Protein AF-A0A328DP56-F1 (afdb_monomer)

Foldseek 3Di:
DDCQWDKDWDFPQPPPPPDDDDDDDDDPDPPPPPSVRPTDIDGDGGDDCPPDDPDFCLLVVLCCCLPVVVLPLVVLLVVCQVVLDPRDPPLVVLVVVDDDDPVSFSLSVSLVCLVVPPDVSVVSLCVSVVVCVPPPDSVVSSCVRPCVRTRPRDRPPDD

Organism: NCBI:txid267555

Sequence (159 aa):
MDDNIHMELSYLKTCLEKDNKQVDNDHVIDTSKNSDTKSSWRATHILDFSGLSIGDPLLDLIPIYLDVFRGDSSLMKHFLETYKLPLLLGQEKLNGLGDGSRYGRLSYHAMCYCILHDDNVLGAIFSIWKELRMAKSWEEVEDAVWADLLNTYTPAGSY

Structure (mmCIF, N/CA/C/O backbone):
data_AF-A0A328DP56-F1
#
_entry.id   AF-A0A328DP56-F1
#
loop_
_atom_site.group_PDB
_atom_site.id
_atom_site.type_symbol
_atom_site.label_atom_id
_atom_site.label_alt_id
_atom_site.label_comp_id
_atom_site.label_asym_id
_atom_site.label_entity_id
_atom_site.label_seq_id
_atom_site.pdbx_PDB_ins_code
_atom_site.Cartn_x
_atom_site.Cartn_y
_atom_site.Cartn_z
_atom_site.occupancy
_atom_site.B_iso_or_equiv
_atom_site.auth_seq_id
_atom_site.auth_comp_id
_atom_site.auth_asym_id
_atom_site.auth_atom_id
_atom_site.pdbx_PDB_model_num
ATOM 1 N N . MET A 1 1 ? 2.374 -16.321 -2.402 1.00 53.53 1 MET A N 1
ATOM 2 C CA . MET A 1 1 ? 2.277 -15.201 -3.347 1.00 53.53 1 MET A CA 1
ATOM 3 C C . MET A 1 1 ? 3.518 -15.286 -4.198 1.00 53.53 1 MET A C 1
ATOM 5 O O . MET A 1 1 ? 4.570 -15.589 -3.640 1.00 53.53 1 MET A O 1
ATOM 9 N N . ASP A 1 2 ? 3.339 -15.207 -5.509 1.00 52.78 2 ASP A N 1
ATOM 10 C CA . ASP A 1 2 ? 4.380 -15.483 -6.492 1.00 52.78 2 ASP A CA 1
ATOM 11 C C . ASP A 1 2 ? 5.409 -14.347 -6.528 1.00 52.78 2 ASP A C 1
ATOM 13 O O . ASP A 1 2 ? 5.071 -13.178 -6.335 1.00 52.78 2 ASP A O 1
ATOM 17 N N . ASP A 1 3 ? 6.679 -14.699 -6.735 1.00 65.75 3 ASP A N 1
ATOM 18 C CA . ASP A 1 3 ? 7.797 -13.758 -6.832 1.00 65.75 3 ASP A CA 1
ATOM 19 C C . ASP A 1 3 ? 7.707 -12.957 -8.150 1.00 65.75 3 ASP A C 1
ATOM 21 O O . ASP A 1 3 ? 8.469 -13.169 -9.093 1.00 65.75 3 ASP A O 1
ATOM 25 N N . ASN A 1 4 ? 6.756 -12.022 -8.230 1.00 79.12 4 ASN A N 1
ATOM 26 C CA . ASN A 1 4 ? 6.495 -11.218 -9.433 1.00 79.12 4 ASN A CA 1
ATOM 27 C C . ASN A 1 4 ? 7.562 -10.141 -9.684 1.00 79.12 4 ASN A C 1
ATOM 29 O O . ASN A 1 4 ? 7.578 -9.505 -10.739 1.00 79.12 4 ASN A O 1
ATOM 33 N N . ILE A 1 5 ? 8.482 -9.949 -8.734 1.00 81.88 5 ILE A N 1
ATOM 34 C CA . ILE A 1 5 ? 9.651 -9.084 -8.877 1.00 81.88 5 ILE A CA 1
ATOM 35 C C . ILE A 1 5 ? 10.900 -9.953 -8.808 1.00 81.88 5 ILE A C 1
ATOM 37 O O . ILE A 1 5 ? 11.313 -10.407 -7.741 1.00 81.88 5 ILE A O 1
ATOM 41 N N . HIS A 1 6 ? 11.543 -10.136 -9.955 1.00 85.69 6 HIS A N 1
ATOM 42 C CA . HIS A 1 6 ? 12.825 -10.814 -10.020 1.00 85.69 6 HIS A CA 1
ATOM 43 C C . HIS A 1 6 ? 13.946 -9.851 -9.621 1.00 85.69 6 HIS A C 1
ATOM 45 O O . HIS A 1 6 ? 14.095 -8.773 -10.208 1.00 85.69 6 HIS A O 1
ATOM 51 N N . MET A 1 7 ? 14.758 -10.249 -8.641 1.00 85.31 7 MET A N 1
ATOM 52 C CA . MET A 1 7 ? 15.918 -9.490 -8.179 1.00 85.31 7 MET A CA 1
ATOM 53 C C . MET A 1 7 ? 17.207 -10.274 -8.411 1.00 85.31 7 MET A C 1
ATOM 55 O O . MET A 1 7 ? 17.286 -11.463 -8.121 1.00 85.31 7 MET A O 1
ATOM 59 N N . GLU A 1 8 ? 18.245 -9.584 -8.870 1.00 85.94 8 GLU A N 1
ATOM 60 C CA . GLU A 1 8 ? 19.584 -10.148 -9.042 1.00 85.94 8 GLU A CA 1
ATOM 61 C C . GLU A 1 8 ? 20.592 -9.421 -8.159 1.00 85.94 8 GLU A C 1
ATOM 63 O O . GLU A 1 8 ? 20.475 -8.219 -7.893 1.00 85.94 8 GLU A O 1
ATOM 68 N N . LEU A 1 9 ? 21.615 -10.152 -7.714 1.00 83.62 9 LEU A N 1
ATOM 69 C CA . LEU A 1 9 ? 22.722 -9.559 -6.982 1.00 83.62 9 LEU A CA 1
ATOM 70 C C . LEU A 1 9 ? 23.581 -8.749 -7.960 1.00 83.62 9 LEU A C 1
ATOM 72 O O . LEU A 1 9 ? 24.271 -9.298 -8.818 1.00 83.62 9 LEU A O 1
ATOM 76 N N . SER A 1 10 ? 23.552 -7.429 -7.826 1.00 74.44 10 SER A N 1
ATOM 77 C CA . SER A 1 10 ? 24.451 -6.550 -8.564 1.00 74.44 10 SER A CA 1
ATOM 78 C C . SER A 1 10 ? 25.744 -6.357 -7.776 1.00 74.44 10 SER A C 1
ATOM 80 O O . SER A 1 10 ? 25.733 -6.010 -6.593 1.00 74.44 10 SER A O 1
ATOM 82 N N . TYR A 1 11 ? 26.875 -6.592 -8.438 1.00 71.94 11 TYR A N 1
ATOM 83 C CA . TYR A 1 11 ? 28.198 -6.327 -7.887 1.00 71.94 11 TYR A CA 1
ATOM 84 C C . TYR A 1 11 ? 28.677 -4.981 -8.421 1.00 71.94 11 TYR A C 1
ATOM 86 O O . TYR A 1 11 ? 29.158 -4.884 -9.552 1.00 71.94 11 TYR A O 1
ATOM 94 N N . LEU A 1 12 ? 28.547 -3.926 -7.615 1.00 57.47 12 LEU A N 1
ATOM 95 C CA . LEU A 1 12 ? 29.192 -2.659 -7.933 1.00 57.47 12 LEU A CA 1
ATOM 96 C C . LEU A 1 12 ? 30.689 -2.812 -7.681 1.00 57.47 12 LEU A C 1
ATOM 98 O O . LEU A 1 12 ? 31.163 -2.816 -6.544 1.00 57.47 12 LEU A O 1
ATOM 102 N N . LYS A 1 13 ? 31.449 -2.947 -8.768 1.00 51.88 13 LYS A N 1
ATOM 103 C CA . LYS A 1 13 ? 32.898 -2.804 -8.717 1.00 51.88 13 LYS A CA 1
ATOM 104 C C . LYS A 1 13 ? 33.170 -1.318 -8.504 1.00 51.88 13 LYS A C 1
ATOM 106 O O . LYS A 1 13 ? 33.000 -0.521 -9.422 1.00 51.88 13 LYS A O 1
ATOM 111 N N . THR A 1 14 ? 33.541 -0.935 -7.287 1.00 51.84 14 THR A N 1
ATOM 112 C CA . THR A 1 14 ? 34.079 0.394 -6.993 1.00 51.84 14 THR A CA 1
ATOM 113 C C . THR A 1 14 ? 35.384 0.550 -7.767 1.00 51.84 14 THR A C 1
ATOM 115 O O . THR A 1 14 ? 36.469 0.224 -7.286 1.00 51.84 14 THR A O 1
ATOM 118 N N . CYS A 1 15 ? 35.287 1.007 -9.014 1.00 41.50 15 CYS A N 1
ATOM 119 C CA . CYS A 1 15 ? 36.427 1.515 -9.754 1.00 41.50 15 CYS A CA 1
ATOM 120 C C . CYS A 1 15 ? 36.847 2.817 -9.072 1.00 41.50 15 CYS A C 1
ATOM 122 O O . CYS A 1 15 ? 36.399 3.899 -9.432 1.00 41.50 15 CYS A O 1
ATOM 124 N N . LEU A 1 16 ? 37.676 2.695 -8.035 1.00 45.56 16 LEU A N 1
ATOM 125 C CA . LEU A 1 16 ? 38.540 3.780 -7.599 1.00 45.56 16 LEU A CA 1
ATOM 126 C C . LEU A 1 16 ? 39.414 4.134 -8.803 1.00 45.56 16 LEU A C 1
ATOM 128 O O . LEU A 1 16 ? 40.392 3.437 -9.087 1.00 45.56 16 LEU A O 1
ATOM 132 N N . GLU A 1 17 ? 39.028 5.184 -9.524 1.00 46.22 17 GLU A N 1
ATOM 133 C CA . GLU A 1 17 ? 39.926 5.930 -10.393 1.00 46.22 17 GLU A CA 1
ATOM 134 C C . GLU A 1 17 ? 41.110 6.361 -9.525 1.00 46.22 17 GLU A C 1
ATOM 136 O O . GLU A 1 17 ? 41.034 7.282 -8.713 1.00 46.22 17 GLU A O 1
ATOM 141 N N . LYS A 1 18 ? 42.202 5.599 -9.606 1.00 41.81 18 LYS A N 1
ATOM 142 C CA . LYS A 1 18 ? 43.474 6.036 -9.055 1.00 41.81 18 LYS A CA 1
ATOM 143 C C . LYS A 1 18 ? 43.989 7.107 -9.998 1.00 41.81 18 LYS A C 1
ATOM 145 O O . LYS A 1 18 ? 44.562 6.784 -11.036 1.00 41.81 18 LYS A O 1
ATOM 150 N N . ASP A 1 19 ? 43.794 8.360 -9.616 1.00 41.00 19 ASP A N 1
ATOM 151 C CA . ASP A 1 19 ? 44.585 9.454 -10.153 1.00 41.00 19 ASP A CA 1
ATOM 152 C C . ASP A 1 19 ? 46.071 9.106 -10.008 1.00 41.00 19 ASP A C 1
ATOM 154 O O . ASP A 1 19 ? 46.584 8.837 -8.915 1.00 41.00 19 ASP A O 1
ATOM 158 N N . ASN A 1 20 ? 46.752 9.060 -11.150 1.00 46.38 20 ASN A N 1
ATOM 159 C CA . ASN A 1 20 ? 48.176 8.795 -11.260 1.00 46.38 20 ASN A CA 1
ATOM 160 C C . ASN A 1 20 ? 48.974 9.880 -10.527 1.00 46.38 20 ASN A C 1
ATOM 162 O O . ASN A 1 20 ? 49.136 10.988 -11.037 1.00 46.38 20 ASN A O 1
ATOM 166 N N . LYS A 1 21 ? 49.570 9.536 -9.382 1.00 41.19 21 LYS A N 1
ATOM 167 C CA . LYS A 1 21 ? 50.796 10.188 -8.908 1.00 41.19 21 LYS A CA 1
ATOM 168 C C . LYS A 1 21 ? 51.829 9.131 -8.540 1.00 41.19 21 LYS A C 1
ATOM 170 O O . LYS A 1 21 ? 51.747 8.462 -7.517 1.00 41.19 21 LYS A O 1
ATOM 175 N N . GLN A 1 22 ? 52.781 8.996 -9.451 1.00 43.56 22 GLN A N 1
ATOM 176 C CA . GLN A 1 22 ? 54.037 8.272 -9.341 1.00 43.56 22 GLN A CA 1
ATOM 177 C C . GLN A 1 22 ? 54.918 8.890 -8.249 1.00 43.56 22 GLN A C 1
ATOM 179 O O . GLN A 1 22 ? 55.270 10.059 -8.376 1.00 43.56 22 GLN A O 1
ATOM 184 N N . VAL A 1 23 ? 55.309 8.108 -7.235 1.00 37.38 23 VAL A N 1
ATOM 185 C CA . VAL A 1 23 ? 56.580 8.256 -6.499 1.00 37.38 23 VAL A CA 1
ATOM 186 C C . VAL A 1 23 ? 57.026 6.868 -6.023 1.00 37.38 23 VAL A C 1
ATOM 188 O O . VAL A 1 23 ? 56.265 6.157 -5.369 1.00 37.38 23 VAL A O 1
ATOM 191 N N . ASP A 1 24 ? 58.251 6.505 -6.397 1.00 41.19 24 ASP A N 1
ATOM 192 C CA . ASP A 1 24 ? 58.981 5.294 -6.022 1.00 41.19 24 ASP A CA 1
ATOM 193 C C . ASP A 1 24 ? 59.333 5.229 -4.526 1.00 41.19 24 ASP A C 1
ATOM 195 O O . ASP A 1 24 ? 59.804 6.212 -3.952 1.00 41.19 24 ASP A O 1
ATOM 199 N N . ASN A 1 25 ? 59.199 4.020 -3.969 1.00 38.09 25 ASN A N 1
ATOM 200 C CA . ASN A 1 25 ? 60.182 3.265 -3.169 1.00 38.09 25 ASN A CA 1
ATOM 201 C C . ASN A 1 25 ? 59.575 2.543 -1.955 1.00 38.09 25 ASN A C 1
ATOM 203 O O . ASN A 1 25 ? 59.133 3.149 -0.984 1.00 38.09 25 ASN A O 1
ATOM 207 N N . ASP A 1 26 ? 59.633 1.216 -2.065 1.00 48.62 26 ASP A N 1
ATOM 208 C CA . ASP A 1 26 ? 60.005 0.237 -1.043 1.00 48.62 26 ASP A CA 1
ATOM 209 C C . ASP A 1 26 ? 59.367 0.359 0.353 1.00 48.62 26 ASP A C 1
ATOM 211 O O . ASP A 1 26 ? 59.935 0.899 1.300 1.00 48.62 26 ASP A O 1
ATOM 215 N N . HIS A 1 27 ? 58.186 -0.244 0.494 1.00 35.91 27 HIS A N 1
ATOM 216 C CA . HIS A 1 27 ? 57.800 -0.916 1.731 1.00 35.91 27 HIS A CA 1
ATOM 217 C C . HIS A 1 27 ? 56.688 -1.924 1.430 1.00 35.91 27 HIS A C 1
ATOM 219 O O . HIS A 1 27 ? 55.599 -1.562 0.982 1.00 35.91 27 HIS A O 1
ATOM 225 N N . VAL A 1 28 ? 56.961 -3.206 1.684 1.00 47.16 28 VAL A N 1
ATOM 226 C CA . VAL A 1 28 ? 55.952 -4.270 1.709 1.00 47.16 28 VAL A CA 1
ATOM 227 C C . VAL A 1 28 ? 54.975 -3.953 2.840 1.00 47.16 28 VAL A C 1
ATOM 229 O O . VAL A 1 28 ? 55.229 -4.253 4.003 1.00 47.16 28 VAL A O 1
ATOM 232 N N . ILE A 1 29 ? 53.870 -3.296 2.500 1.00 39.28 29 ILE A N 1
ATOM 233 C CA . ILE A 1 29 ? 52.670 -3.260 3.326 1.00 39.28 29 ILE A CA 1
ATOM 234 C C . ILE A 1 29 ? 51.697 -4.207 2.650 1.00 39.28 29 ILE A C 1
ATOM 236 O O . ILE A 1 29 ? 51.162 -3.908 1.579 1.00 39.28 29 ILE A O 1
ATOM 240 N N . ASP A 1 30 ? 51.513 -5.356 3.291 1.00 43.62 30 ASP A N 1
ATOM 241 C CA . ASP A 1 30 ? 50.463 -6.322 3.011 1.00 43.62 30 ASP A CA 1
ATOM 242 C C . ASP A 1 30 ? 49.111 -5.611 3.139 1.00 43.62 30 ASP A C 1
ATOM 244 O O . ASP A 1 30 ? 48.505 -5.501 4.203 1.00 43.62 30 ASP A O 1
ATOM 248 N N . THR A 1 31 ? 48.699 -4.979 2.045 1.00 39.59 31 THR A N 1
ATOM 249 C CA . THR A 1 31 ? 47.424 -4.291 1.963 1.00 39.59 31 THR A CA 1
ATOM 250 C C . THR A 1 31 ? 46.497 -5.278 1.294 1.00 39.59 31 THR A C 1
ATOM 252 O O . THR A 1 31 ? 46.304 -5.234 0.076 1.00 39.59 31 THR A O 1
ATOM 255 N N . SER A 1 32 ? 45.903 -6.164 2.094 1.00 45.38 32 SER A N 1
ATOM 256 C CA . SER A 1 32 ? 44.637 -6.786 1.735 1.00 45.38 32 SER A CA 1
ATOM 257 C C . SER A 1 32 ? 43.622 -5.653 1.563 1.00 45.38 32 SER A C 1
ATOM 259 O O . SER A 1 32 ? 42.882 -5.284 2.476 1.00 45.38 32 SER A O 1
ATOM 261 N N . LYS A 1 33 ? 43.632 -5.019 0.388 1.00 45.00 33 LYS A N 1
ATOM 262 C CA . LYS A 1 33 ? 42.543 -4.170 -0.062 1.00 45.00 33 LYS A CA 1
ATOM 263 C C . LYS A 1 33 ? 41.378 -5.120 -0.265 1.00 45.00 33 LYS A C 1
ATOM 265 O O . LYS A 1 33 ? 41.190 -5.637 -1.361 1.00 45.00 33 LYS A O 1
ATOM 270 N N . ASN A 1 34 ? 40.621 -5.344 0.807 1.00 44.78 34 ASN A N 1
ATOM 271 C CA . ASN A 1 34 ? 39.207 -5.640 0.695 1.00 44.78 34 ASN A CA 1
ATOM 272 C C . ASN A 1 34 ? 38.628 -4.499 -0.136 1.00 44.78 34 ASN A C 1
ATOM 274 O O . ASN A 1 34 ? 38.302 -3.427 0.369 1.00 44.78 34 ASN A O 1
ATOM 278 N N . SER A 1 35 ? 38.593 -4.689 -1.453 1.00 55.69 35 SER A N 1
ATOM 279 C CA . SER A 1 35 ? 37.610 -4.010 -2.266 1.00 55.69 35 SER A CA 1
ATOM 280 C C . SER A 1 35 ? 36.284 -4.514 -1.724 1.00 55.69 35 SER A C 1
ATOM 282 O O . SER A 1 35 ? 35.869 -5.617 -2.076 1.00 55.69 35 SER A O 1
ATOM 284 N N . ASP A 1 36 ? 35.692 -3.763 -0.797 1.00 56.84 36 ASP A N 1
ATOM 285 C CA . ASP A 1 36 ? 34.331 -3.978 -0.326 1.00 56.84 36 ASP A CA 1
ATOM 286 C C . ASP A 1 36 ? 33.422 -3.843 -1.546 1.00 56.84 36 ASP A C 1
ATOM 288 O O . ASP A 1 36 ? 32.932 -2.765 -1.893 1.00 56.84 36 ASP A O 1
ATOM 292 N N . THR A 1 37 ? 33.253 -4.950 -2.262 1.00 58.34 37 THR A N 1
ATOM 293 C CA . THR A 1 37 ? 32.230 -5.102 -3.277 1.00 58.34 37 THR A CA 1
ATOM 294 C C . THR A 1 37 ? 30.915 -5.056 -2.523 1.00 58.34 37 THR A C 1
ATOM 296 O O . THR A 1 37 ? 30.458 -6.072 -1.996 1.00 58.34 37 THR A O 1
ATOM 299 N N . LYS A 1 38 ? 30.329 -3.861 -2.410 1.00 71.62 38 LYS A N 1
ATOM 300 C CA . LYS A 1 38 ? 28.956 -3.714 -1.936 1.00 71.62 38 LYS A CA 1
ATOM 301 C C . LYS A 1 38 ? 28.070 -4.429 -2.945 1.00 71.62 38 LYS A C 1
ATOM 303 O O . LYS A 1 38 ? 27.886 -3.962 -4.068 1.00 71.62 38 LYS A O 1
ATOM 308 N N . SER A 1 39 ? 27.595 -5.604 -2.552 1.00 71.88 39 SER A N 1
ATOM 309 C CA . SER A 1 39 ? 26.528 -6.282 -3.264 1.00 71.88 39 SER A CA 1
ATOM 310 C C . SER A 1 39 ? 25.222 -5.578 -2.919 1.00 71.88 39 SER A C 1
ATOM 312 O O . SER A 1 39 ? 24.918 -5.339 -1.751 1.00 71.88 39 SER A O 1
ATOM 314 N N . SER A 1 40 ? 24.469 -5.198 -3.943 1.00 82.06 40 SER A N 1
ATOM 315 C CA . SER A 1 40 ? 23.117 -4.670 -3.786 1.00 82.06 40 SER A CA 1
ATOM 316 C C . SER A 1 40 ? 22.164 -5.489 -4.637 1.00 82.06 40 SER A C 1
ATOM 318 O O . SER A 1 40 ? 22.472 -5.802 -5.787 1.00 82.06 40 SER A O 1
ATOM 320 N N . TRP A 1 41 ? 21.006 -5.839 -4.091 1.00 81.44 41 TRP A N 1
ATOM 321 C CA . TRP A 1 41 ? 19.937 -6.442 -4.878 1.00 81.44 41 TRP A CA 1
ATOM 322 C C . TRP A 1 41 ? 19.351 -5.400 -5.827 1.00 81.44 41 TRP A C 1
ATOM 324 O O . TRP A 1 41 ? 19.077 -4.270 -5.424 1.00 81.44 41 TRP A O 1
ATOM 334 N N . ARG A 1 42 ? 19.192 -5.769 -7.097 1.00 84.19 42 ARG A N 1
ATOM 335 C CA . ARG A 1 42 ? 18.586 -4.927 -8.127 1.00 84.19 42 ARG A CA 1
ATOM 336 C C . ARG A 1 42 ? 17.410 -5.672 -8.740 1.00 84.19 42 ARG A C 1
ATOM 338 O O . ARG A 1 42 ? 17.590 -6.784 -9.226 1.00 84.19 42 ARG A O 1
ATOM 345 N N . ALA A 1 43 ? 16.237 -5.045 -8.758 1.00 84.75 43 ALA A N 1
ATOM 346 C CA . ALA A 1 43 ? 15.105 -5.546 -9.530 1.00 84.75 43 ALA A CA 1
ATOM 347 C C . ALA A 1 43 ? 15.458 -5.528 -11.028 1.00 84.75 43 ALA A C 1
ATOM 349 O O . ALA A 1 43 ? 15.888 -4.493 -11.548 1.00 84.75 43 ALA A O 1
ATOM 350 N N . THR A 1 44 ? 15.326 -6.672 -11.702 1.00 87.50 44 THR A N 1
ATOM 351 C CA . THR A 1 44 ? 15.659 -6.818 -13.129 1.00 87.50 44 THR A CA 1
ATOM 352 C C . THR A 1 44 ? 14.432 -7.033 -13.998 1.00 87.50 44 THR A C 1
ATOM 354 O O . THR A 1 44 ? 14.385 -6.492 -15.100 1.00 87.50 44 THR A O 1
ATOM 357 N N . HIS A 1 45 ? 13.427 -7.759 -13.504 1.00 88.25 45 HIS A N 1
ATOM 358 C CA . HIS A 1 45 ? 12.223 -8.067 -14.271 1.00 88.25 45 HIS A CA 1
ATOM 359 C C . HIS A 1 45 ? 10.979 -7.992 -13.385 1.00 88.25 45 HIS A C 1
ATOM 361 O O . HIS A 1 45 ? 11.013 -8.394 -12.222 1.00 88.25 45 HIS A O 1
ATOM 367 N N . ILE A 1 46 ? 9.888 -7.495 -13.967 1.00 89.50 46 ILE A N 1
ATOM 368 C CA . ILE A 1 46 ? 8.534 -7.614 -13.425 1.00 89.50 46 ILE A CA 1
ATOM 369 C C . ILE A 1 46 ? 7.829 -8.670 -14.271 1.00 89.50 46 ILE A C 1
ATOM 371 O O . ILE A 1 46 ? 7.901 -8.624 -15.502 1.00 89.50 46 ILE A O 1
ATOM 375 N N . LEU A 1 47 ? 7.218 -9.641 -13.607 1.00 89.75 47 LEU A N 1
ATOM 376 C CA . LEU A 1 47 ? 6.540 -10.774 -14.221 1.00 89.75 47 LEU A CA 1
ATOM 377 C C . LEU A 1 47 ? 5.043 -10.726 -13.899 1.00 89.75 47 LEU A C 1
ATOM 379 O O . LEU A 1 47 ? 4.618 -9.986 -13.020 1.00 89.75 47 LEU A O 1
ATOM 383 N N . ASP A 1 48 ? 4.281 -11.538 -14.630 1.00 86.50 48 ASP A N 1
ATOM 384 C CA . ASP A 1 48 ? 2.826 -11.688 -14.516 1.00 86.50 48 ASP A CA 1
ATOM 385 C C . ASP A 1 48 ? 2.013 -10.393 -14.700 1.00 86.50 48 ASP A C 1
ATOM 387 O O . ASP A 1 48 ? 1.664 -9.671 -13.772 1.00 86.50 48 ASP A O 1
ATOM 391 N N . PHE A 1 49 ? 1.655 -10.135 -15.958 1.00 89.12 49 PHE A N 1
ATOM 392 C CA . PHE A 1 49 ? 0.829 -8.998 -16.365 1.00 89.12 49 PHE A CA 1
ATOM 393 C C . PHE A 1 49 ? -0.633 -9.386 -16.638 1.00 89.12 49 PHE A C 1
ATOM 395 O O . PHE A 1 49 ? -1.372 -8.621 -17.258 1.00 89.12 49 PHE A O 1
ATOM 402 N N . SER A 1 50 ? -1.057 -10.586 -16.231 1.00 88.38 50 SER A N 1
ATOM 403 C CA . SER A 1 50 ? -2.398 -11.099 -16.539 1.00 88.38 50 SER A CA 1
ATOM 404 C C . SER A 1 50 ? -3.524 -10.304 -15.862 1.00 88.38 50 SER A C 1
ATOM 406 O O . SER A 1 50 ? -4.621 -10.219 -16.413 1.00 88.38 50 SER A O 1
ATOM 408 N N . GLY A 1 51 ? -3.232 -9.674 -14.719 1.00 84.69 51 GLY A N 1
ATOM 409 C CA . GLY A 1 51 ? -4.150 -8.816 -13.964 1.00 84.69 51 GLY A CA 1
ATOM 410 C C . GLY A 1 51 ? -4.086 -7.322 -14.306 1.00 84.69 51 GLY A C 1
ATOM 411 O O . GLY A 1 51 ? -4.701 -6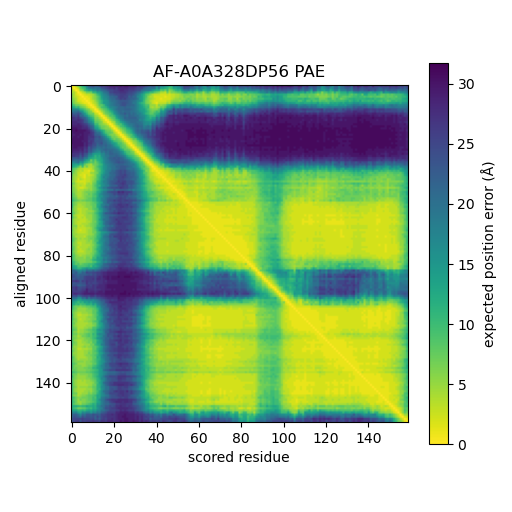.522 -13.604 1.00 84.69 51 GLY A O 1
ATOM 412 N N . LEU A 1 52 ? -3.345 -6.911 -15.345 1.00 88.25 52 LEU A N 1
ATOM 413 C CA . LEU A 1 52 ? -3.260 -5.494 -15.708 1.00 88.25 52 LEU A CA 1
ATOM 414 C C . LEU A 1 52 ? -4.631 -4.927 -16.093 1.00 88.25 52 LEU A C 1
ATOM 416 O O . LEU A 1 52 ? -5.365 -5.497 -16.902 1.00 88.25 52 LEU A O 1
ATOM 420 N N . SER A 1 53 ? -4.927 -3.733 -15.588 1.00 88.12 53 SER A N 1
ATOM 421 C CA . SER A 1 53 ? -6.116 -2.972 -15.956 1.00 88.12 53 SER A CA 1
ATOM 422 C C . SER A 1 53 ? -5.789 -1.486 -16.106 1.00 88.12 53 SER A C 1
ATOM 424 O O . SER A 1 53 ? -4.773 -1.000 -15.614 1.00 88.12 53 SER A O 1
ATOM 426 N N . ILE A 1 54 ? -6.637 -0.753 -16.830 1.00 88.62 54 ILE A N 1
ATOM 427 C CA . ILE A 1 54 ? -6.584 0.712 -16.843 1.00 88.62 54 ILE A CA 1
ATOM 428 C C . ILE A 1 54 ? -7.388 1.189 -15.637 1.00 88.62 54 ILE A C 1
ATOM 430 O O . ILE A 1 54 ? -8.592 0.942 -15.572 1.00 88.62 54 ILE A O 1
ATOM 434 N N . GLY A 1 55 ? -6.741 1.884 -14.706 1.00 85.81 55 GLY A N 1
ATOM 435 C CA . GLY A 1 55 ? -7.377 2.278 -13.455 1.00 85.81 55 GLY A CA 1
ATOM 436 C C . GLY A 1 55 ? -6.602 3.329 -12.672 1.00 85.81 55 GLY A C 1
ATOM 437 O O . GLY A 1 55 ? -5.754 4.042 -13.211 1.00 85.81 55 GLY A O 1
ATOM 438 N N . ASP A 1 56 ? -6.951 3.440 -11.395 1.00 86.75 56 ASP A N 1
ATOM 439 C CA . ASP A 1 56 ? -6.298 4.333 -10.443 1.00 86.75 56 ASP A CA 1
ATOM 440 C C . ASP A 1 56 ? -4.928 3.759 -10.032 1.00 86.75 56 ASP A C 1
ATOM 442 O O . ASP A 1 56 ? -4.892 2.635 -9.524 1.00 86.75 56 ASP A O 1
ATOM 446 N N . PRO A 1 57 ? -3.814 4.507 -10.181 1.00 87.44 57 PRO A N 1
ATOM 447 C CA . PRO A 1 57 ? -2.485 4.066 -9.745 1.00 87.44 57 PRO A CA 1
ATOM 448 C C . PRO A 1 57 ? -2.398 3.684 -8.260 1.00 87.44 57 PRO A C 1
ATOM 450 O O . PRO A 1 57 ? -1.461 3.002 -7.848 1.00 87.44 57 PRO A O 1
ATOM 453 N N . LEU A 1 58 ? -3.354 4.122 -7.434 1.00 88.81 58 LEU A N 1
ATOM 454 C CA . LEU A 1 58 ? -3.429 3.734 -6.029 1.00 88.81 58 LEU A CA 1
ATOM 455 C C . LEU A 1 58 ? -3.647 2.222 -5.841 1.00 88.81 58 LEU A C 1
ATOM 457 O O . LEU A 1 58 ? -3.192 1.674 -4.839 1.00 88.81 58 LEU A O 1
ATOM 461 N N . LEU A 1 59 ? -4.291 1.546 -6.800 1.00 90.38 59 LEU A N 1
ATOM 462 C CA . LEU A 1 59 ? -4.472 0.090 -6.772 1.00 90.38 59 LEU A CA 1
ATOM 463 C C . LEU A 1 59 ? -3.136 -0.648 -6.877 1.00 90.38 59 LEU A C 1
ATOM 465 O O . LEU A 1 59 ? -2.918 -1.600 -6.133 1.00 90.38 59 LEU A O 1
ATOM 469 N N . ASP A 1 60 ? -2.214 -0.161 -7.711 1.00 90.00 60 ASP A N 1
ATOM 470 C CA . ASP A 1 60 ? -0.888 -0.768 -7.884 1.00 90.00 60 ASP A CA 1
ATOM 471 C C . ASP A 1 60 ? -0.013 -0.622 -6.625 1.00 90.00 60 ASP A C 1
ATOM 473 O O . ASP A 1 60 ? 0.873 -1.439 -6.370 1.00 90.00 60 ASP A O 1
ATOM 477 N N . LEU A 1 61 ? -0.270 0.394 -5.789 1.00 92.12 61 LEU A N 1
ATOM 478 C CA . LEU A 1 61 ? 0.469 0.605 -4.540 1.00 92.12 61 LEU A CA 1
ATOM 479 C C . LEU A 1 61 ? 0.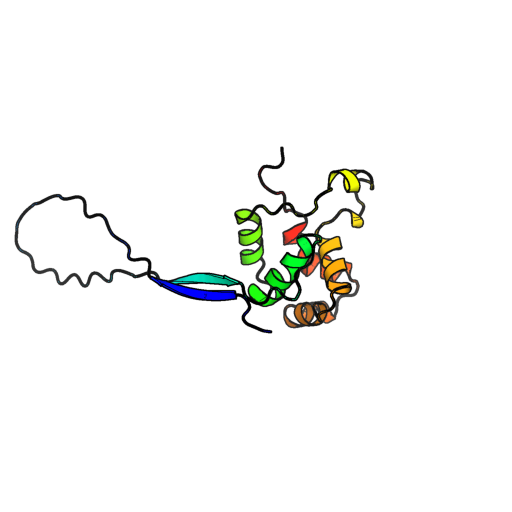140 -0.419 -3.453 1.00 92.12 61 LEU A C 1
ATOM 481 O O . LEU A 1 61 ? 0.998 -0.706 -2.617 1.00 92.12 61 LEU A O 1
ATOM 485 N N . ILE A 1 62 ? -1.077 -0.960 -3.444 1.00 93.75 62 ILE A N 1
ATOM 486 C CA . ILE A 1 62 ? -1.539 -1.895 -2.413 1.00 93.75 62 ILE A CA 1
ATOM 487 C C . ILE A 1 62 ? -0.665 -3.160 -2.357 1.00 93.75 62 ILE A C 1
ATOM 489 O O . ILE A 1 62 ? -0.094 -3.429 -1.293 1.00 93.75 62 ILE A O 1
ATOM 493 N N . PRO A 1 63 ? -0.491 -3.924 -3.455 1.00 92.12 63 PRO A N 1
ATOM 494 C CA . PRO A 1 63 ? 0.350 -5.117 -3.435 1.00 92.12 63 PRO A CA 1
ATOM 495 C C . PRO A 1 63 ? 1.833 -4.782 -3.220 1.00 92.12 63 PRO A C 1
ATOM 497 O O . PRO A 1 63 ? 2.523 -5.518 -2.514 1.00 92.12 63 PRO A O 1
ATOM 500 N N . ILE A 1 64 ? 2.324 -3.641 -3.725 1.00 92.44 64 ILE A N 1
ATOM 501 C CA . ILE A 1 64 ? 3.699 -3.189 -3.453 1.00 92.44 64 ILE A CA 1
ATOM 502 C C . ILE A 1 64 ? 3.902 -2.978 -1.947 1.00 92.44 64 ILE A C 1
ATOM 504 O O . ILE A 1 64 ? 4.890 -3.447 -1.382 1.00 92.44 64 ILE A O 1
ATOM 508 N N . TYR A 1 65 ? 2.967 -2.314 -1.265 1.00 95.06 65 TYR A N 1
ATOM 509 C CA . TYR A 1 65 ? 3.123 -2.051 0.161 1.00 95.06 65 TYR A CA 1
ATOM 510 C C . TYR A 1 65 ? 3.049 -3.323 1.002 1.00 95.06 65 TYR A C 1
ATOM 512 O O . TYR A 1 65 ? 3.898 -3.575 1.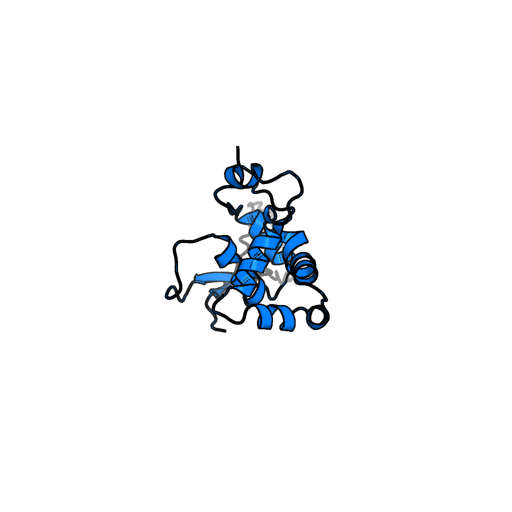860 1.00 95.06 65 TYR A O 1
ATOM 520 N N . LEU A 1 66 ? 1.999 -4.108 0.777 1.00 94.94 66 LEU A N 1
ATOM 521 C CA . LEU A 1 66 ? 1.616 -5.176 1.689 1.00 94.94 66 LEU A CA 1
ATOM 522 C C . LEU A 1 66 ? 2.370 -6.473 1.404 1.00 94.94 66 LEU A C 1
ATOM 524 O O . LEU A 1 66 ? 2.738 -7.179 2.344 1.00 94.94 66 LEU A O 1
ATOM 528 N N . ASP A 1 67 ? 2.635 -6.785 0.136 1.00 90.75 67 ASP A N 1
ATOM 529 C CA . ASP A 1 67 ? 3.308 -8.029 -0.230 1.00 90.75 67 ASP A CA 1
ATOM 530 C C . ASP A 1 67 ? 4.813 -7.834 -0.435 1.00 90.75 67 ASP A C 1
ATOM 532 O O . ASP A 1 67 ? 5.605 -8.571 0.152 1.00 90.75 67 ASP A O 1
ATOM 536 N N . VAL A 1 68 ? 5.234 -6.805 -1.178 1.00 91.00 68 VAL A N 1
ATOM 537 C CA . VAL A 1 68 ? 6.665 -6.586 -1.460 1.00 91.00 68 VAL A CA 1
ATOM 538 C C . VAL A 1 68 ? 7.376 -5.973 -0.255 1.00 91.00 68 VAL A C 1
ATOM 540 O O . VAL A 1 68 ? 8.352 -6.533 0.243 1.00 91.00 68 VAL A O 1
ATOM 543 N N . PHE A 1 69 ? 6.879 -4.844 0.257 1.00 93.38 69 PHE A N 1
ATOM 544 C CA . PHE A 1 69 ? 7.490 -4.158 1.403 1.00 93.38 69 PHE A CA 1
ATOM 545 C C . PHE A 1 69 ? 7.052 -4.713 2.756 1.00 93.38 69 PHE A C 1
ATOM 547 O O . PHE A 1 69 ? 7.585 -4.291 3.780 1.00 93.38 69 PHE A O 1
ATOM 554 N N . ARG A 1 70 ? 6.110 -5.665 2.786 1.00 94.31 70 ARG 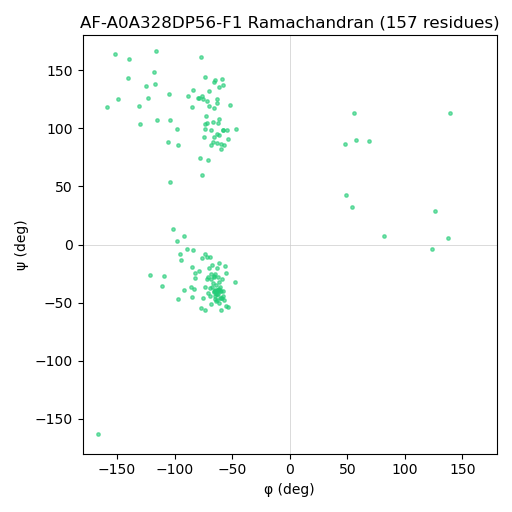A N 1
ATOM 555 C CA . ARG A 1 70 ? 5.621 -6.304 4.020 1.00 94.31 70 ARG A CA 1
ATOM 556 C C . ARG A 1 70 ? 5.138 -5.294 5.072 1.00 94.31 70 ARG A C 1
ATOM 558 O O . ARG A 1 70 ? 5.261 -5.540 6.269 1.00 94.31 70 ARG A O 1
ATOM 565 N N . GLY A 1 71 ? 4.594 -4.162 4.626 1.00 95.00 71 GLY A N 1
ATOM 566 C CA . GLY A 1 71 ? 4.128 -3.083 5.495 1.00 95.00 71 GLY A CA 1
ATOM 567 C C . GLY A 1 71 ? 5.218 -2.127 5.999 1.00 95.00 71 GLY A C 1
ATOM 568 O O . GLY A 1 71 ? 4.917 -1.260 6.820 1.00 95.00 71 GLY A O 1
ATOM 569 N N . ASP A 1 72 ? 6.463 -2.220 5.517 1.00 95.50 72 ASP A N 1
ATOM 570 C CA . ASP A 1 72 ? 7.528 -1.278 5.886 1.00 95.50 72 ASP A CA 1
ATOM 571 C C . ASP A 1 72 ? 7.230 0.131 5.345 1.00 95.50 72 ASP A C 1
ATOM 573 O O . ASP A 1 72 ? 7.345 0.424 4.149 1.00 95.50 72 ASP A O 1
ATOM 577 N N . SER A 1 73 ? 6.825 1.019 6.253 1.00 94.12 73 SER A N 1
ATOM 578 C CA . SER A 1 73 ? 6.455 2.395 5.931 1.00 94.12 73 SER A CA 1
ATOM 579 C C . SER A 1 73 ? 7.637 3.225 5.430 1.00 94.12 73 SER A C 1
ATOM 581 O O . SER A 1 73 ? 7.438 4.131 4.624 1.00 94.12 73 SER A O 1
ATOM 583 N N . SER A 1 74 ? 8.868 2.912 5.842 1.00 94.62 74 SER A N 1
ATOM 584 C CA . SER A 1 74 ? 10.059 3.640 5.396 1.00 94.62 74 SER A CA 1
ATOM 585 C C . SER A 1 74 ? 10.361 3.339 3.930 1.00 94.62 74 SER A C 1
ATOM 587 O O . SER A 1 74 ? 10.648 4.258 3.162 1.00 94.62 74 SER A O 1
ATOM 589 N N . LEU A 1 75 ? 10.233 2.070 3.521 1.00 94.00 75 LEU A N 1
ATOM 590 C CA . LEU A 1 75 ? 10.382 1.679 2.117 1.00 94.00 75 LEU A CA 1
ATOM 591 C C . LEU A 1 75 ? 9.301 2.312 1.243 1.00 94.00 75 LEU A C 1
ATOM 593 O O . LEU A 1 75 ? 9.615 2.843 0.177 1.00 94.00 75 LEU A O 1
ATOM 597 N N . MET A 1 76 ? 8.049 2.322 1.711 1.00 94.06 76 MET A N 1
ATOM 598 C CA . MET A 1 76 ? 6.961 2.938 0.955 1.00 94.06 76 MET A CA 1
ATOM 599 C C . MET A 1 76 ? 7.141 4.455 0.813 1.00 94.06 76 MET A C 1
ATOM 601 O O . MET A 1 76 ? 7.020 4.974 -0.293 1.00 94.06 76 MET A O 1
ATOM 605 N N . LYS A 1 77 ? 7.507 5.173 1.885 1.00 91.62 77 LYS A N 1
ATOM 606 C CA . LYS A 1 77 ? 7.813 6.614 1.800 1.00 91.62 77 LYS A CA 1
ATOM 607 C C . LYS A 1 77 ? 8.917 6.889 0.786 1.00 91.62 77 LYS A C 1
ATOM 609 O O . LYS A 1 77 ? 8.739 7.720 -0.099 1.00 91.62 77 LYS A O 1
ATOM 614 N N . HIS A 1 78 ? 10.011 6.132 0.853 1.00 91.81 78 HIS A N 1
ATOM 615 C CA . HIS A 1 78 ? 11.115 6.292 -0.087 1.00 91.81 78 HIS A CA 1
ATOM 616 C C . HIS A 1 78 ? 10.698 6.004 -1.538 1.00 91.81 78 HIS A C 1
ATOM 618 O O . HIS A 1 78 ? 11.106 6.717 -2.458 1.00 91.81 78 HIS A O 1
ATOM 624 N N . PHE A 1 79 ? 9.861 4.986 -1.756 1.00 91.38 79 PHE A N 1
ATOM 625 C CA . PHE A 1 79 ? 9.297 4.672 -3.067 1.00 91.38 79 PHE A CA 1
ATOM 626 C C . PHE A 1 79 ? 8.450 5.834 -3.604 1.00 91.38 79 PHE A C 1
ATOM 628 O O . PHE A 1 79 ? 8.692 6.308 -4.714 1.00 91.38 79 PHE A O 1
ATOM 635 N N . LEU A 1 80 ? 7.518 6.350 -2.801 1.00 89.94 80 LEU A N 1
ATOM 636 C CA . LEU A 1 80 ? 6.661 7.480 -3.163 1.00 89.94 80 LEU A CA 1
ATOM 637 C C . LEU A 1 80 ? 7.474 8.744 -3.490 1.00 89.94 80 LEU A C 1
ATOM 639 O O . LEU A 1 80 ? 7.247 9.377 -4.521 1.00 89.94 80 LEU A O 1
ATOM 643 N N . GLU A 1 81 ? 8.461 9.079 -2.658 1.00 87.75 81 GLU A N 1
ATOM 644 C CA . GLU A 1 81 ? 9.352 10.231 -2.854 1.00 87.75 81 GLU A CA 1
ATOM 645 C C . GLU A 1 81 ? 10.195 10.118 -4.131 1.00 87.75 81 GLU A C 1
ATOM 647 O O . GLU A 1 81 ? 10.397 11.108 -4.840 1.00 87.75 81 GLU A O 1
ATOM 652 N N . THR A 1 82 ? 10.679 8.911 -4.436 1.00 88.69 82 THR A N 1
ATOM 653 C CA . THR A 1 82 ? 11.556 8.663 -5.587 1.00 88.69 82 THR A CA 1
ATOM 654 C C . THR A 1 82 ? 10.780 8.676 -6.898 1.00 88.69 82 THR A C 1
ATOM 656 O O . THR A 1 82 ? 11.218 9.298 -7.867 1.00 88.69 82 THR A O 1
ATOM 659 N N . TYR A 1 83 ? 9.628 8.002 -6.940 1.00 84.31 83 TYR A N 1
ATOM 660 C CA . TYR A 1 83 ? 8.849 7.845 -8.168 1.00 84.31 83 TYR A CA 1
ATOM 661 C C . TYR A 1 83 ? 7.909 9.018 -8.444 1.00 84.31 83 TYR A C 1
ATOM 663 O O . TYR A 1 83 ? 7.505 9.195 -9.593 1.00 84.31 83 TYR A O 1
ATOM 671 N N . LYS A 1 84 ? 7.579 9.831 -7.427 1.00 84.75 84 LYS A N 1
ATOM 672 C CA . LYS A 1 84 ? 6.716 11.018 -7.554 1.00 84.75 84 LYS A CA 1
ATOM 673 C C . LYS A 1 84 ? 5.419 10.719 -8.308 1.00 84.75 84 LYS A C 1
ATOM 675 O O . LYS A 1 84 ? 4.998 11.475 -9.184 1.00 84.75 84 LYS A O 1
ATOM 680 N N . LEU A 1 85 ? 4.810 9.578 -7.989 1.00 80.06 85 LEU A N 1
ATOM 681 C CA . LEU A 1 85 ? 3.614 9.097 -8.665 1.00 80.06 85 LEU A CA 1
ATOM 682 C C . LEU A 1 85 ? 2.475 10.124 -8.561 1.00 80.06 85 LEU A C 1
ATOM 684 O O . LEU A 1 85 ? 2.249 10.672 -7.475 1.00 80.06 85 LEU A O 1
ATOM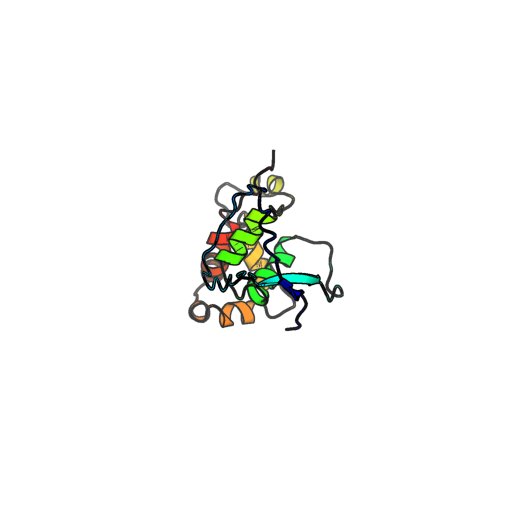 688 N N . PRO A 1 86 ? 1.733 10.370 -9.653 1.00 77.56 86 PRO A N 1
ATOM 689 C CA . PRO A 1 86 ? 0.546 11.211 -9.632 1.00 77.56 86 PRO A CA 1
ATOM 690 C C . PRO A 1 86 ? -0.625 10.422 -9.033 1.00 77.56 86 PRO A C 1
ATOM 692 O O . PRO A 1 86 ? -1.508 9.944 -9.745 1.00 77.56 86 PRO A O 1
ATOM 695 N N . LEU A 1 87 ? -0.602 10.233 -7.714 1.00 72.38 87 LEU A N 1
ATOM 696 C CA . LEU A 1 87 ? -1.683 9.571 -6.991 1.00 72.38 87 LEU A CA 1
ATOM 697 C C . LEU A 1 87 ? -2.901 10.502 -6.995 1.00 72.38 87 LEU A C 1
ATOM 699 O O . LEU A 1 87 ? -2.815 11.622 -6.501 1.00 72.38 87 LEU A O 1
ATOM 703 N N . LEU A 1 88 ? -4.003 10.028 -7.586 1.00 62.75 88 LEU A N 1
ATOM 704 C CA . LEU A 1 88 ? -5.207 10.781 -7.972 1.00 62.75 88 LEU A CA 1
ATOM 705 C C . LEU A 1 88 ? -5.011 11.768 -9.136 1.00 62.75 88 LEU A C 1
ATOM 707 O O . LEU A 1 88 ? -4.859 12.979 -8.956 1.00 62.75 88 LEU A O 1
ATOM 711 N N . LEU A 1 89 ? -5.203 11.268 -10.363 1.00 51.91 89 LEU A N 1
ATOM 712 C CA . LEU A 1 89 ? -5.716 12.103 -11.453 1.00 51.91 89 LEU A CA 1
ATOM 713 C C . LEU A 1 89 ? -7.077 12.685 -11.022 1.00 51.91 89 LEU A C 1
ATOM 715 O O . LEU A 1 89 ? -8.104 12.017 -11.125 1.00 51.91 89 LEU A O 1
ATOM 719 N N . GLY A 1 90 ? -7.109 13.931 -10.546 1.00 48.91 90 GLY A N 1
ATOM 720 C CA . GLY A 1 90 ? -8.372 14.642 -10.313 1.00 48.91 90 GLY A CA 1
ATOM 721 C C . GLY A 1 90 ? -8.589 15.224 -8.921 1.00 48.91 90 GLY A C 1
ATOM 722 O O . GLY A 1 90 ? -9.743 15.403 -8.537 1.00 48.91 90 GLY A O 1
ATOM 723 N N . GLN A 1 91 ? -7.529 15.595 -8.197 1.00 51.59 91 GLN A N 1
ATOM 724 C CA . GLN A 1 91 ? -7.636 16.445 -7.000 1.00 51.59 91 GLN A CA 1
ATOM 725 C C . GLN A 1 91 ? -8.530 17.685 -7.244 1.00 51.59 91 GLN A C 1
ATOM 727 O O . GLN A 1 91 ? -9.309 18.070 -6.375 1.00 51.59 91 GLN A O 1
ATOM 732 N N . GLU A 1 92 ? -8.547 18.224 -8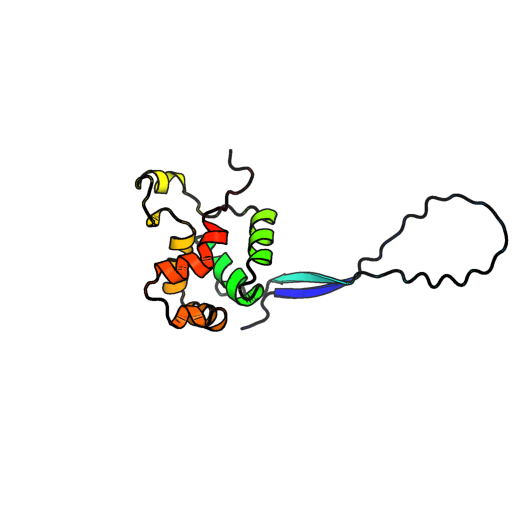.471 1.00 50.34 92 GLU A N 1
ATOM 733 C CA . GLU A 1 92 ? -9.461 19.306 -8.871 1.00 50.34 92 GLU A CA 1
ATOM 734 C C . GLU A 1 92 ? -10.958 18.965 -8.730 1.00 50.34 92 GLU A C 1
ATOM 736 O O . GLU A 1 92 ? -11.760 19.854 -8.454 1.00 50.34 92 GLU A O 1
ATOM 741 N N . LYS A 1 93 ? -11.358 17.692 -8.863 1.00 46.66 93 LYS A N 1
ATOM 742 C CA . LYS A 1 93 ? -12.752 17.253 -8.654 1.00 46.66 93 LYS A CA 1
ATOM 743 C C . LYS A 1 93 ? -13.097 17.034 -7.179 1.00 46.66 93 LYS A C 1
ATOM 745 O O . LYS A 1 93 ? -14.254 17.213 -6.808 1.00 46.66 93 LYS A O 1
ATOM 750 N N . LEU A 1 94 ? -12.125 16.667 -6.342 1.00 49.09 94 LEU A N 1
ATOM 751 C CA . LEU A 1 94 ? -12.326 16.429 -4.904 1.00 49.09 94 LEU A CA 1
ATOM 752 C C . LEU A 1 94 ? -12.302 17.714 -4.071 1.00 49.09 94 LEU A C 1
ATOM 754 O O . LEU A 1 94 ? -12.983 17.782 -3.052 1.00 49.09 94 LEU A O 1
ATOM 758 N N . ASN A 1 95 ? -11.644 18.769 -4.557 1.00 47.00 95 ASN A N 1
ATOM 759 C CA . ASN A 1 95 ? -11.688 20.106 -3.950 1.00 47.00 95 ASN A CA 1
ATOM 760 C C . ASN A 1 95 ? -13.105 20.722 -3.921 1.00 47.00 95 ASN A C 1
ATOM 762 O O . ASN A 1 95 ? -13.351 21.668 -3.176 1.00 47.00 95 ASN A O 1
ATOM 766 N N . GLY A 1 96 ? -14.057 20.189 -4.699 1.00 47.12 96 GLY A N 1
ATOM 767 C CA . GLY A 1 96 ? -15.472 20.571 -4.626 1.00 47.12 96 GLY A CA 1
ATOM 768 C C . GLY A 1 96 ? -16.224 19.977 -3.428 1.00 47.12 96 GLY A C 1
ATOM 769 O O . GLY A 1 96 ? -17.342 20.399 -3.136 1.00 47.12 96 GLY A O 1
ATOM 770 N N . LEU A 1 97 ? -15.630 19.008 -2.723 1.00 49.72 97 LEU A N 1
ATOM 771 C CA . LEU A 1 97 ? -16.271 18.237 -1.663 1.00 49.72 97 LEU A CA 1
ATOM 7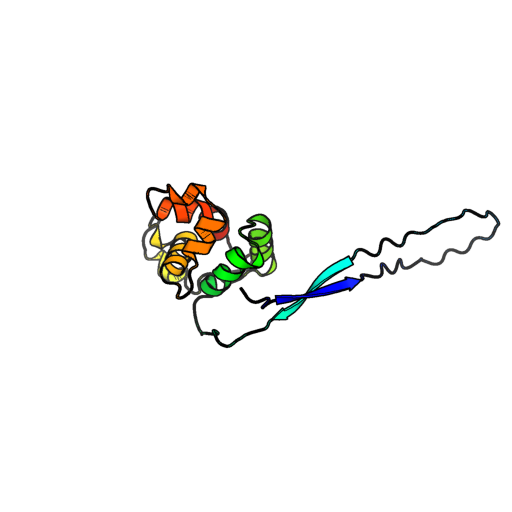72 C C . LEU A 1 97 ? -15.819 18.692 -0.269 1.00 49.72 97 LEU A C 1
ATOM 774 O O . LEU A 1 97 ? -15.373 17.870 0.519 1.00 49.72 97 LEU A O 1
ATOM 778 N N . GLY A 1 98 ? -15.950 19.992 0.021 1.00 45.19 98 GLY A N 1
ATOM 779 C CA . GLY A 1 98 ? -15.863 20.581 1.366 1.00 45.19 98 GLY A CA 1
ATOM 780 C C . GLY A 1 98 ? -14.569 20.297 2.141 1.00 45.19 98 GLY A C 1
ATOM 781 O O . GLY A 1 98 ? -14.328 19.178 2.587 1.00 45.19 98 GLY A O 1
ATOM 782 N N . ASP A 1 99 ? -13.783 21.345 2.376 1.00 48.59 99 ASP A N 1
ATOM 783 C CA . ASP A 1 99 ? -12.610 21.356 3.260 1.00 48.59 99 ASP A CA 1
ATOM 784 C C . ASP A 1 99 ? -12.925 20.677 4.615 1.00 48.59 99 ASP A C 1
ATOM 786 O O . ASP A 1 99 ? -13.622 21.239 5.461 1.00 48.59 99 ASP A O 1
ATOM 790 N N . GLY A 1 100 ? -12.522 19.407 4.767 1.00 55.75 100 GLY A N 1
ATOM 791 C CA . GLY A 1 100 ? -12.799 18.570 5.942 1.00 55.75 100 GLY A CA 1
ATOM 792 C C . GLY A 1 100 ? -13.514 17.232 5.693 1.00 55.75 100 GLY A C 1
ATOM 793 O O . GLY A 1 100 ? -13.685 16.462 6.641 1.00 55.75 100 GLY A O 1
ATOM 794 N N . SER A 1 101 ? -13.934 16.897 4.465 1.00 66.44 101 SER A N 1
ATOM 795 C CA . SER A 1 101 ? -14.562 15.590 4.213 1.00 66.44 101 SER A CA 1
ATOM 796 C C . SER A 1 101 ? -13.521 14.462 4.091 1.00 66.44 101 SER A C 1
ATOM 798 O O . SER A 1 101 ? -12.599 14.513 3.280 1.00 66.44 101 SER A O 1
ATOM 800 N N . ARG A 1 102 ? -13.673 13.394 4.891 1.00 70.44 102 ARG A N 1
ATOM 801 C CA . ARG A 1 102 ? -12.785 12.206 4.874 1.00 70.44 102 ARG A CA 1
ATOM 802 C C . ARG A 1 102 ? -12.665 11.537 3.499 1.00 70.44 102 ARG A C 1
ATOM 804 O O . ARG A 1 102 ? -11.661 10.893 3.228 1.00 70.44 102 ARG A O 1
ATOM 811 N N . TYR A 1 103 ? -13.671 11.728 2.647 1.00 75.69 103 TYR A N 1
ATOM 812 C CA . TYR A 1 103 ? -13.728 11.231 1.272 1.00 75.69 103 TYR A CA 1
ATOM 813 C C . TYR A 1 103 ? -12.695 11.911 0.361 1.00 75.69 103 TYR A C 1
ATOM 815 O O . TYR A 1 103 ? -12.380 11.392 -0.696 1.00 75.69 103 TYR A O 1
ATOM 823 N N . GLY A 1 104 ? -12.149 13.056 0.782 1.00 75.50 104 GLY A N 1
ATOM 824 C CA . GLY A 1 104 ? -11.022 13.728 0.139 1.00 75.50 104 GLY A CA 1
ATOM 825 C C . GLY A 1 104 ? -9.678 13.009 0.285 1.00 75.50 104 GLY A C 1
ATOM 826 O O . GLY A 1 104 ? -8.745 13.302 -0.460 1.00 75.50 104 GLY A O 1
ATOM 827 N N . ARG A 1 105 ? -9.547 12.115 1.275 1.00 85.62 105 ARG A N 1
ATOM 828 C CA . ARG A 1 105 ? -8.251 11.587 1.718 1.00 85.62 105 ARG A CA 1
ATOM 829 C C . ARG A 1 105 ? -7.789 10.420 0.848 1.00 85.62 105 ARG A C 1
ATOM 831 O O . ARG A 1 105 ? -8.525 9.456 0.645 1.00 85.62 105 ARG A O 1
ATOM 838 N N . LEU A 1 106 ? -6.526 10.462 0.422 1.00 88.12 106 LEU A N 1
ATOM 839 C CA . LEU A 1 106 ? -5.877 9.349 -0.276 1.00 88.12 106 LEU A CA 1
ATOM 840 C C . LEU A 1 106 ? -5.882 8.069 0.568 1.00 88.12 106 LEU A C 1
ATOM 842 O O . LEU A 1 106 ? -6.136 6.993 0.033 1.00 88.12 106 LEU A O 1
ATOM 846 N N . SER A 1 107 ? -5.656 8.183 1.882 1.00 92.50 107 SER A N 1
ATOM 847 C CA . SER A 1 107 ? -5.713 7.035 2.793 1.00 92.50 107 SER A CA 1
ATOM 848 C C . SER A 1 107 ? -7.081 6.362 2.790 1.00 92.50 107 SER A C 1
ATOM 850 O O . SER A 1 107 ? -7.166 5.135 2.761 1.00 92.50 107 SER A O 1
ATOM 852 N N . TYR A 1 108 ? -8.150 7.160 2.746 1.00 92.44 108 TYR A N 1
ATOM 853 C CA . TYR A 1 108 ? -9.520 6.665 2.724 1.00 92.44 108 TYR A CA 1
ATOM 854 C C . TYR A 1 108 ? -9.789 5.874 1.443 1.00 92.44 108 TYR A C 1
ATOM 856 O O . TYR A 1 108 ? -10.283 4.751 1.505 1.00 92.44 108 TYR A O 1
ATOM 864 N N . HIS A 1 109 ? -9.389 6.408 0.285 1.00 91.19 109 HIS A N 1
ATOM 865 C CA . HIS A 1 109 ? -9.505 5.692 -0.987 1.00 91.19 109 HIS A CA 1
ATOM 866 C C . HIS A 1 109 ? -8.665 4.415 -1.022 1.00 91.19 109 HIS A C 1
ATOM 868 O O . HIS A 1 109 ? -9.172 3.380 -1.450 1.00 91.19 109 HIS A O 1
ATOM 874 N N . ALA A 1 110 ? -7.429 4.449 -0.517 1.00 93.94 110 ALA A N 1
ATOM 875 C CA . ALA A 1 110 ? -6.585 3.259 -0.422 1.00 93.94 110 ALA A CA 1
ATOM 876 C C . ALA A 1 110 ? -7.268 2.166 0.410 1.00 93.94 110 ALA A C 1
ATOM 878 O O . ALA A 1 110 ? -7.331 1.010 -0.009 1.00 93.94 110 ALA A O 1
ATOM 879 N N . MET A 1 111 ? -7.862 2.537 1.548 1.00 95.88 111 MET A N 1
ATOM 880 C CA . MET A 1 111 ? -8.608 1.602 2.385 1.00 95.88 111 MET A CA 1
ATOM 881 C C . MET A 1 111 ? -9.876 1.080 1.692 1.00 95.88 111 MET A C 1
ATOM 883 O O . MET A 1 111 ? -10.158 -0.116 1.765 1.00 95.88 111 MET A O 1
ATOM 887 N N . CYS A 1 112 ? -10.623 1.930 0.978 1.00 94.50 112 CYS A N 1
ATOM 888 C CA . CYS A 1 112 ? -11.765 1.491 0.172 1.00 94.50 112 CYS A CA 1
ATOM 889 C C . CYS A 1 112 ? -11.349 0.463 -0.885 1.00 94.50 112 CYS A C 1
ATOM 891 O O . CYS A 1 112 ? -11.998 -0.574 -1.008 1.00 94.50 112 CYS A O 1
ATOM 893 N N . TYR A 1 113 ? -10.251 0.712 -1.602 1.00 94.38 113 TYR A N 1
ATOM 894 C CA . TYR A 1 113 ? -9.709 -0.242 -2.563 1.00 94.38 113 TYR A CA 1
ATOM 895 C C . TYR A 1 113 ? -9.275 -1.544 -1.890 1.00 94.38 113 TYR A C 1
ATOM 897 O O . TYR A 1 113 ? -9.580 -2.604 -2.416 1.00 94.38 113 TYR A O 1
ATOM 905 N N . CYS A 1 114 ? -8.674 -1.502 -0.696 1.00 96.06 114 CYS A N 1
ATOM 906 C CA . CYS A 1 114 ? -8.339 -2.713 0.063 1.00 96.06 114 CYS A CA 1
ATOM 907 C C . CYS A 1 114 ? -9.570 -3.563 0.417 1.00 96.06 114 CYS A C 1
ATOM 909 O O . CYS A 1 114 ? -9.479 -4.787 0.441 1.00 96.06 114 CYS A O 1
ATOM 911 N N . ILE A 1 115 ? -10.708 -2.929 0.722 1.00 95.56 115 ILE A N 1
ATOM 912 C CA . ILE A 1 115 ? -11.965 -3.623 1.055 1.00 95.56 115 ILE A CA 1
ATOM 913 C C . ILE A 1 115 ? -12.614 -4.228 -0.195 1.00 95.56 115 ILE A C 1
ATOM 915 O O . ILE A 1 115 ? -13.224 -5.291 -0.110 1.00 95.56 115 ILE A O 1
ATOM 919 N N . LEU A 1 116 ? -12.514 -3.538 -1.331 1.00 94.38 116 LEU A N 1
ATOM 920 C CA . LEU A 1 116 ? -13.123 -3.942 -2.601 1.00 94.38 116 LEU A CA 1
ATOM 921 C C . LEU A 1 116 ? -12.220 -4.840 -3.455 1.00 94.38 116 LEU A C 1
ATOM 923 O O . LEU A 1 116 ? -12.647 -5.263 -4.524 1.00 94.38 116 LEU A O 1
ATOM 927 N N . HIS A 1 117 ? -10.987 -5.090 -3.019 1.00 92.69 117 HIS A N 1
ATOM 928 C CA . HIS A 1 117 ? -10.012 -5.859 -3.777 1.00 92.69 117 HIS A CA 1
ATOM 929 C C . HIS A 1 117 ? -10.458 -7.319 -3.941 1.00 92.69 117 HIS A C 1
ATOM 931 O O . HIS A 1 117 ? -10.981 -7.917 -3.000 1.00 92.69 117 HIS A O 1
ATOM 937 N N . ASP A 1 118 ? -10.211 -7.901 -5.117 1.00 89.75 118 ASP A N 1
ATOM 938 C CA . ASP A 1 118 ? -10.571 -9.297 -5.404 1.00 89.75 118 ASP A CA 1
ATOM 939 C C . ASP A 1 118 ? -9.734 -10.287 -4.567 1.00 89.75 118 ASP A C 1
ATOM 941 O O . ASP A 1 118 ? -10.236 -11.309 -4.093 1.00 89.75 118 ASP A O 1
ATOM 945 N N . ASP A 1 119 ? -8.459 -9.960 -4.337 1.00 90.38 119 ASP A N 1
ATOM 946 C CA . ASP A 1 119 ? -7.582 -10.700 -3.421 1.00 90.38 119 ASP A CA 1
ATOM 947 C C . ASP A 1 119 ? -7.837 -10.404 -1.935 1.00 90.38 119 ASP A C 1
ATOM 949 O O . ASP A 1 119 ? -8.357 -9.361 -1.544 1.00 90.38 119 ASP A O 1
ATOM 953 N N . ASN A 1 120 ? -7.357 -11.301 -1.065 1.00 92.94 120 ASN A N 1
ATOM 954 C CA . ASN A 1 120 ? -7.479 -11.184 0.391 1.00 92.94 120 ASN A CA 1
ATOM 955 C C . ASN A 1 120 ? -6.509 -10.153 1.013 1.00 92.94 120 ASN A C 1
ATOM 957 O O . ASN A 1 120 ? -5.683 -10.475 1.875 1.00 92.94 120 ASN A O 1
ATOM 961 N N . VAL A 1 121 ? -6.630 -8.895 0.595 1.00 95.56 121 VAL A N 1
ATOM 962 C CA . VAL A 1 121 ? -5.816 -7.767 1.067 1.00 95.56 121 VAL A CA 1
ATOM 963 C C . VAL A 1 121 ? -6.009 -7.523 2.564 1.00 95.56 121 VAL A C 1
ATOM 965 O O . VAL A 1 121 ? -5.037 -7.345 3.298 1.00 95.56 121 VAL A O 1
ATOM 968 N N . LEU A 1 122 ? -7.247 -7.591 3.060 1.00 96.19 122 LEU A N 1
ATOM 969 C CA . LEU A 1 122 ? -7.533 -7.435 4.491 1.00 96.19 122 LEU A CA 1
ATOM 970 C C . LEU A 1 122 ? -6.849 -8.523 5.331 1.00 96.19 122 LEU A C 1
ATOM 972 O O . LEU A 1 122 ? -6.317 -8.242 6.406 1.00 96.19 122 LEU A O 1
ATOM 976 N N . GLY A 1 123 ? -6.804 -9.759 4.828 1.00 95.62 123 GLY A N 1
ATOM 977 C CA . GLY A 1 123 ? -6.055 -10.845 5.451 1.00 95.62 123 GLY A CA 1
ATOM 978 C C . GLY A 1 123 ? -4.560 -10.547 5.551 1.00 95.62 123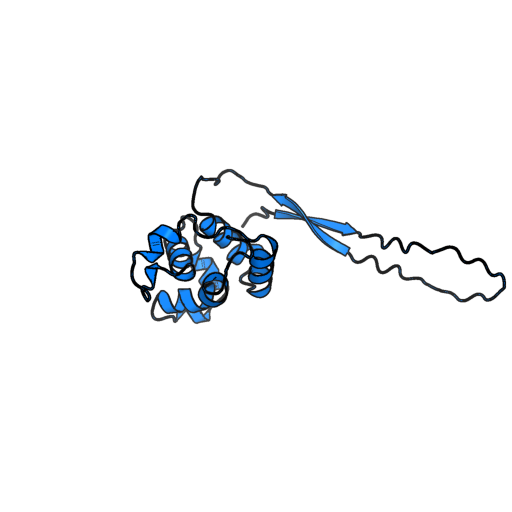 GLY A C 1
ATOM 979 O O . GLY A 1 123 ? -3.961 -10.828 6.592 1.00 95.62 123 GLY A O 1
ATOM 980 N N . ALA A 1 124 ? -3.966 -9.937 4.519 1.00 95.94 124 ALA A N 1
ATOM 981 C CA . ALA A 1 124 ? -2.574 -9.489 4.550 1.00 95.94 124 ALA A CA 1
ATOM 982 C C . ALA A 1 124 ? -2.363 -8.386 5.603 1.00 95.94 124 ALA A C 1
ATOM 984 O O . ALA A 1 124 ? -1.494 -8.534 6.464 1.00 95.94 124 ALA A O 1
ATOM 985 N N . ILE A 1 125 ? -3.217 -7.353 5.620 1.00 97.38 125 ILE A N 1
ATOM 986 C CA . ILE A 1 125 ? -3.178 -6.266 6.617 1.00 97.38 125 ILE A CA 1
ATOM 987 C C . ILE A 1 125 ? -3.218 -6.835 8.040 1.00 97.38 125 ILE A C 1
ATOM 989 O O . ILE A 1 125 ? -2.316 -6.589 8.836 1.00 97.38 125 ILE A O 1
ATOM 993 N N . PHE A 1 126 ? -4.208 -7.671 8.360 1.00 97.31 126 PHE A N 1
ATOM 994 C CA . PHE A 1 126 ? -4.347 -8.250 9.701 1.00 97.31 126 PHE A CA 1
ATOM 995 C C . PHE A 1 126 ? -3.298 -9.318 10.035 1.00 97.31 126 PHE A C 1
ATOM 997 O O . PHE A 1 126 ? -3.212 -9.770 11.186 1.00 97.31 126 PHE A O 1
ATOM 1004 N N . SER A 1 127 ? -2.522 -9.775 9.054 1.00 96.62 127 SER A N 1
ATOM 1005 C CA . SER A 1 127 ? -1.376 -10.658 9.281 1.00 96.62 127 SER A CA 1
ATOM 1006 C C . SER A 1 127 ? -0.129 -9.872 9.676 1.00 96.62 127 SER A C 1
ATOM 1008 O O . SER A 1 127 ? 0.594 -10.329 10.564 1.00 96.62 127 SER A O 1
ATOM 1010 N N . ILE A 1 128 ? 0.076 -8.699 9.069 1.00 96.94 128 ILE A N 1
ATOM 1011 C CA . ILE A 1 128 ? 1.171 -7.770 9.374 1.00 96.94 128 ILE A CA 1
ATOM 1012 C C . ILE A 1 128 ? 0.899 -7.071 10.715 1.00 96.94 128 ILE A C 1
ATOM 1014 O O . ILE A 1 128 ? 1.681 -7.217 11.654 1.00 96.94 128 ILE A O 1
ATOM 1018 N N . TRP A 1 129 ? -0.251 -6.405 10.840 1.00 97.31 129 TRP A N 1
ATOM 1019 C CA . TRP A 1 129 ? -0.668 -5.657 12.029 1.00 97.31 129 TRP A CA 1
ATOM 1020 C C . TRP A 1 129 ? -1.756 -6.422 12.785 1.00 97.31 129 TRP A C 1
ATOM 1022 O O . TRP A 1 129 ? -2.959 -6.283 12.544 1.00 97.31 129 TRP A O 1
ATOM 1032 N N . LYS A 1 130 ? -1.336 -7.302 13.698 1.00 96.56 130 LYS A N 1
ATOM 1033 C CA . LYS A 1 130 ? -2.246 -8.217 14.414 1.00 96.56 130 LYS A CA 1
ATOM 1034 C C . LYS A 1 130 ? -3.172 -7.486 15.382 1.00 96.56 130 LYS A C 1
ATOM 1036 O O . LYS A 1 130 ? -4.282 -7.948 15.633 1.00 96.56 130 LYS A O 1
ATOM 1041 N N . GLU A 1 131 ? -2.718 -6.365 15.916 1.00 96.62 131 GLU A N 1
ATOM 1042 C CA . GLU A 1 131 ? -3.457 -5.474 16.801 1.00 96.62 131 GLU A CA 1
ATOM 1043 C C . GLU A 1 131 ? -4.699 -4.883 16.127 1.00 96.62 131 GLU A C 1
ATOM 1045 O O . GLU A 1 131 ? -5.736 -4.756 16.778 1.00 96.62 131 GLU A O 1
ATOM 1050 N N . LEU A 1 132 ? -4.656 -4.646 14.810 1.00 97.19 132 LEU A N 1
ATOM 1051 C CA . LEU A 1 132 ? -5.781 -4.081 14.058 1.00 97.19 132 LEU A CA 1
ATOM 1052 C C . LEU A 1 132 ? -6.973 -5.037 13.939 1.00 97.19 132 LEU A C 1
ATOM 1054 O O . LEU A 1 132 ? -8.069 -4.613 13.594 1.00 97.19 132 LEU A O 1
ATOM 1058 N N . ARG A 1 133 ? -6.818 -6.313 14.310 1.00 95.94 133 ARG A N 1
ATOM 1059 C CA . ARG A 1 133 ? -7.951 -7.250 14.443 1.00 95.94 133 ARG A CA 1
ATOM 1060 C C . ARG A 1 133 ? -8.942 -6.828 15.528 1.00 95.94 133 ARG A C 1
ATOM 1062 O O . ARG A 1 133 ? -10.074 -7.299 15.530 1.00 95.94 133 ARG A O 1
ATOM 1069 N N . MET A 1 134 ? -8.497 -5.987 16.462 1.00 97.06 134 MET A N 1
ATOM 1070 C CA . MET A 1 134 ? -9.313 -5.436 17.543 1.00 97.06 134 MET A CA 1
ATOM 1071 C C . MET A 1 134 ? -9.829 -4.025 17.235 1.00 97.06 134 MET A C 1
ATOM 1073 O O . MET A 1 134 ? -10.479 -3.430 18.100 1.00 97.06 134 MET A O 1
ATOM 1077 N N . ALA A 1 135 ? -9.540 -3.494 16.041 1.00 97.12 135 ALA A N 1
ATOM 1078 C CA . ALA A 1 135 ? -10.005 -2.181 15.622 1.00 97.12 135 ALA A CA 1
ATOM 1079 C C . ALA A 1 135 ? -11.536 -2.117 15.653 1.00 97.12 135 ALA A C 1
ATOM 1081 O O . ALA A 1 135 ? -12.236 -3.082 15.332 1.00 97.12 135 ALA A O 1
ATOM 1082 N N . LYS A 1 136 ? -12.068 -0.967 16.064 1.00 96.94 136 LYS A N 1
ATOM 1083 C CA . LYS A 1 136 ? -13.514 -0.762 16.244 1.00 96.94 136 LYS A CA 1
ATOM 1084 C C . LYS A 1 136 ? -14.181 -0.151 15.022 1.00 96.94 136 LYS A C 1
ATOM 1086 O O . LYS A 1 136 ? -15.410 -0.127 14.952 1.00 96.94 136 LYS A O 1
ATOM 1091 N N . SER A 1 137 ? -13.390 0.359 14.086 1.00 96.12 137 SER A N 1
ATOM 1092 C CA . SER A 1 137 ? -13.881 0.944 12.849 1.00 96.12 137 SER A CA 1
ATOM 1093 C C . SER A 1 137 ? -12.855 0.817 11.723 1.00 96.12 137 SER A C 1
ATOM 1095 O O . SER A 1 137 ? -11.676 0.553 11.960 1.00 96.12 137 SER A O 1
ATOM 1097 N N . TRP A 1 138 ? -13.307 1.008 10.484 1.00 95.00 138 TRP A N 1
ATOM 1098 C CA . TRP A 1 138 ? -12.422 0.993 9.318 1.00 95.00 138 TRP A CA 1
ATOM 1099 C C . TRP A 1 138 ? -11.514 2.215 9.262 1.00 95.00 138 TRP A C 1
ATOM 1101 O O . TRP A 1 138 ? -10.411 2.115 8.745 1.00 95.00 138 TRP A O 1
ATOM 1111 N N . GLU A 1 139 ? -11.948 3.338 9.827 1.00 94.00 139 GLU A N 1
ATOM 1112 C CA . GLU A 1 139 ? -11.144 4.554 9.942 1.00 94.00 139 GLU A CA 1
ATOM 1113 C C . GLU A 1 139 ? -9.915 4.333 10.834 1.00 94.00 139 GLU A C 1
ATOM 1115 O O . GLU A 1 139 ? -8.848 4.850 10.536 1.00 94.00 139 GLU A O 1
ATOM 1120 N N . GLU A 1 140 ? -10.025 3.511 11.883 1.00 96.38 140 GLU A N 1
ATOM 1121 C CA . GLU A 1 140 ? -8.876 3.145 12.722 1.00 96.38 140 GLU A CA 1
ATOM 1122 C C . GLU A 1 140 ? -7.842 2.320 11.936 1.00 96.38 140 GLU A C 1
ATOM 1124 O O . GLU A 1 140 ? -6.639 2.542 12.059 1.00 96.38 140 GLU A O 1
ATOM 1129 N N . VAL A 1 141 ? -8.308 1.401 11.083 1.00 97.38 141 VAL A N 1
ATOM 1130 C CA . VAL A 1 141 ? -7.438 0.606 10.199 1.00 97.38 141 VAL A CA 1
ATOM 1131 C C . VAL A 1 141 ? -6.821 1.486 9.108 1.00 97.38 141 VAL A C 1
ATOM 1133 O O . VAL A 1 141 ? -5.624 1.397 8.851 1.00 97.38 141 VAL A O 1
ATOM 1136 N N . GLU A 1 142 ? -7.620 2.359 8.494 1.00 95.88 142 GLU A N 1
ATOM 1137 C CA . GLU A 1 142 ? -7.180 3.343 7.503 1.00 95.88 142 GLU A CA 1
ATOM 1138 C C . GLU A 1 142 ? -6.057 4.223 8.058 1.00 95.88 142 GLU A C 1
ATOM 1140 O O . GLU A 1 142 ? -4.999 4.348 7.437 1.00 95.88 142 GLU A O 1
ATOM 1145 N N . ASP A 1 143 ? -6.286 4.824 9.226 1.00 94.69 143 ASP A N 1
ATOM 1146 C CA . ASP A 1 143 ? -5.341 5.751 9.831 1.00 94.69 143 ASP A CA 1
ATOM 1147 C C . ASP A 1 143 ? -4.032 5.035 10.199 1.00 94.69 143 ASP A C 1
ATOM 1149 O O . ASP A 1 143 ? -2.949 5.567 9.952 1.00 94.69 143 ASP A O 1
ATOM 1153 N N . ALA A 1 144 ? -4.109 3.805 10.717 1.00 96.50 144 ALA A N 1
ATOM 1154 C CA . ALA 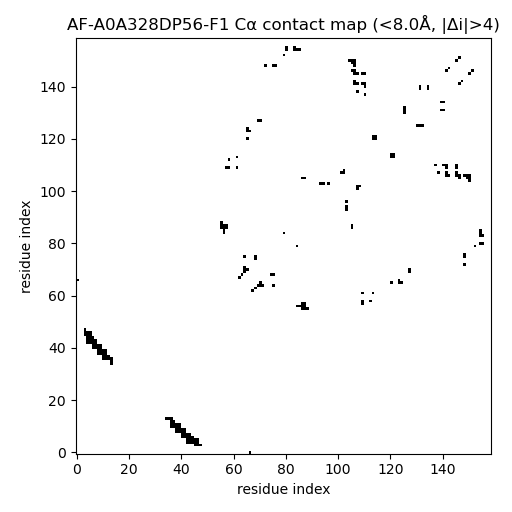A 1 144 ? -2.930 3.028 11.092 1.00 96.50 144 ALA A CA 1
ATOM 1155 C C . ALA A 1 144 ? -2.085 2.564 9.893 1.00 96.50 144 ALA A C 1
ATOM 1157 O O . ALA A 1 144 ? -0.859 2.533 9.990 1.00 96.50 144 ALA A O 1
ATOM 1158 N N . VAL A 1 145 ? -2.720 2.188 8.779 1.00 96.69 145 VAL A N 1
ATOM 1159 C CA . VAL A 1 145 ? -2.025 1.591 7.625 1.00 96.69 145 VAL A CA 1
ATOM 1160 C C . VAL A 1 145 ? -1.603 2.649 6.604 1.00 96.69 145 VAL A C 1
ATOM 1162 O O . VAL A 1 145 ? -0.516 2.558 6.039 1.00 96.69 145 VAL A O 1
ATOM 1165 N N . TRP A 1 146 ? -2.443 3.657 6.351 1.00 95.44 146 TRP A N 1
ATOM 1166 C CA . TRP A 1 146 ? -2.316 4.509 5.165 1.00 95.44 146 TRP A CA 1
ATOM 1167 C C . TRP A 1 146 ? -2.133 6.000 5.457 1.00 95.44 146 TRP A C 1
ATOM 1169 O O . TRP A 1 146 ? -1.559 6.699 4.619 1.00 95.44 146 TRP A O 1
ATOM 1179 N N . ALA A 1 147 ? -2.604 6.525 6.595 1.00 90.25 147 ALA A N 1
ATOM 1180 C CA . ALA A 1 147 ? -2.659 7.980 6.789 1.00 90.25 147 ALA A CA 1
ATOM 1181 C C . ALA A 1 147 ? -1.284 8.658 6.779 1.00 90.25 147 ALA A C 1
ATOM 1183 O O . ALA A 1 147 ? -1.107 9.648 6.070 1.00 90.25 147 ALA A O 1
ATOM 1184 N N . ASP A 1 148 ? -0.306 8.123 7.511 1.00 90.12 148 ASP A N 1
ATOM 1185 C CA . ASP A 1 148 ? 1.051 8.693 7.578 1.00 90.12 148 ASP A CA 1
ATOM 1186 C C . ASP A 1 148 ? 1.795 8.630 6.228 1.00 90.12 148 ASP A C 1
ATOM 1188 O O . ASP A 1 148 ? 2.673 9.448 5.955 1.00 90.12 148 ASP A O 1
ATOM 1192 N N . LEU A 1 149 ? 1.419 7.685 5.362 1.00 90.50 149 LEU A N 1
ATOM 1193 C CA . LEU A 1 149 ? 2.018 7.494 4.040 1.00 90.50 149 LEU A CA 1
ATOM 1194 C C . LEU A 1 149 ? 1.395 8.395 2.976 1.00 90.50 149 LEU A C 1
ATOM 1196 O O . LEU A 1 149 ? 2.110 8.963 2.157 1.00 90.50 149 LEU A O 1
ATOM 1200 N N . LEU A 1 150 ? 0.065 8.486 2.959 1.00 88.81 150 LEU A N 1
ATOM 1201 C CA . LEU A 1 150 ? -0.671 9.009 1.812 1.00 88.81 150 LEU A CA 1
ATOM 1202 C C . LEU A 1 150 ? -1.302 10.380 2.049 1.00 88.81 150 LEU A C 1
ATOM 1204 O O . LEU A 1 150 ? -1.472 11.129 1.093 1.00 88.81 150 LEU A O 1
ATOM 1208 N N . ASN A 1 151 ? -1.631 10.751 3.289 1.00 85.81 151 ASN A N 1
ATOM 1209 C CA . ASN A 1 151 ? -2.280 12.047 3.543 1.00 85.81 151 ASN A CA 1
ATOM 1210 C C . ASN A 1 151 ? -1.298 13.218 3.538 1.00 85.81 151 ASN A C 1
ATOM 1212 O O . ASN A 1 151 ? -1.698 14.358 3.322 1.00 85.81 151 ASN A O 1
ATOM 1216 N N . THR A 1 152 ? -0.020 12.944 3.782 1.00 80.88 152 THR A N 1
ATOM 1217 C CA . THR A 1 152 ? 1.066 13.933 3.736 1.00 80.88 152 THR A CA 1
ATOM 1218 C C . THR A 1 152 ? 1.774 13.952 2.382 1.00 80.88 152 THR A C 1
ATOM 1220 O O . THR A 1 152 ? 2.598 14.832 2.123 1.00 80.88 152 THR A O 1
ATOM 1223 N N . TYR A 1 153 ? 1.455 12.997 1.506 1.00 81.62 153 TYR A N 1
ATOM 1224 C CA . TYR A 1 153 ? 2.111 12.854 0.221 1.00 81.62 153 TYR A CA 1
ATOM 1225 C C . TYR A 1 153 ? 1.692 13.969 -0.738 1.00 81.62 153 TYR A C 1
ATOM 1227 O O . TYR A 1 153 ? 0.517 14.152 -1.054 1.00 81.62 153 TYR A O 1
ATOM 1235 N N . THR A 1 154 ? 2.687 14.697 -1.236 1.00 75.44 154 THR A N 1
ATOM 1236 C CA . THR A 1 154 ? 2.531 15.679 -2.308 1.00 75.44 154 THR A CA 1
ATOM 1237 C C . THR A 1 154 ? 3.610 15.403 -3.355 1.00 75.44 154 THR A C 1
ATOM 1239 O O . THR A 1 154 ? 4.800 15.437 -3.027 1.00 75.44 154 THR A O 1
ATOM 1242 N N . PRO A 1 155 ? 3.250 15.079 -4.610 1.00 69.06 155 PRO A N 1
ATOM 1243 C CA . PRO A 1 155 ? 4.251 14.829 -5.635 1.00 69.06 155 PRO A CA 1
ATOM 1244 C C . PRO A 1 155 ? 5.022 16.124 -5.923 1.00 69.06 155 PRO A C 1
ATOM 1246 O O . PRO A 1 155 ? 4.465 17.130 -6.358 1.00 69.06 155 PRO A O 1
ATOM 1249 N N . ALA A 1 156 ? 6.330 16.118 -5.664 1.00 56.16 156 ALA A N 1
ATOM 1250 C CA . ALA A 1 156 ? 7.177 17.289 -5.865 1.00 56.16 156 ALA A CA 1
ATOM 1251 C C . ALA A 1 156 ? 7.318 17.619 -7.364 1.00 56.16 156 ALA A C 1
ATOM 1253 O O . ALA A 1 156 ? 8.163 17.027 -8.047 1.00 56.16 156 ALA A O 1
ATOM 1254 N N . GLY A 1 157 ? 6.527 18.582 -7.854 1.00 54.91 157 GLY A N 1
ATOM 1255 C CA . GLY A 1 157 ? 6.618 19.121 -9.218 1.00 54.91 157 GLY A CA 1
ATOM 1256 C C . GLY A 1 157 ? 5.295 19.348 -9.957 1.00 54.91 157 GLY A C 1
ATOM 1257 O O . GLY A 1 157 ? 5.340 19.691 -11.134 1.00 54.91 157 GLY A O 1
ATOM 1258 N N . SER A 1 158 ? 4.137 19.169 -9.316 1.00 48.81 158 SER A N 1
ATOM 1259 C CA . SER A 1 158 ? 2.840 19.566 -9.877 1.00 48.81 158 SER A CA 1
ATOM 1260 C C . SER A 1 158 ? 2.673 21.091 -9.803 1.00 48.81 158 SER A C 1
ATOM 1262 O O . SER A 1 158 ? 2.266 21.619 -8.766 1.00 48.81 158 SER A O 1
ATOM 1264 N N . TYR A 1 159 ? 3.056 21.777 -10.883 1.00 41.12 159 TYR A N 1
ATOM 1265 C CA . TYR A 1 159 ? 2.745 23.184 -11.158 1.00 41.12 159 TYR A CA 1
ATOM 1266 C C . TYR A 1 159 ? 1.594 23.289 -12.153 1.00 41.12 159 TYR A C 1
ATOM 1268 O O . TYR A 1 159 ? 1.565 22.454 -13.087 1.00 41.12 159 TYR A O 1
#

Mean predicted aligned error: 12.16 Å

pLDDT: mean 77.34, std 19.97, range [35.91, 97.38]

Radius of gyration: 22.98 Å; Cα contacts (8 Å, |Δi|>4): 127; chains: 1; bounding box: 76×39×34 Å

Secondary structure (DSSP, 8-state):
----EEEEEEE---------------------------EEEEEEEE---TT--SS-HHHHHHHIIIIISTT-HHHHHHHHHHH-----TTHHHHTTS-TT-GGG-HHHHHHHHHHH-SS-HHHHHHHH-GGGGG-SSHHHHHIIIIIHHHTS---TT--

Solvent-accessible surface area (backbone atoms only — not comparable to full-atom values): 10278 Å² total; per-residue (Å²): 132,79,81,41,64,40,66,42,82,40,73,49,74,80,77,74,79,72,77,89,74,91,78,92,80,92,72,97,68,91,68,83,72,74,74,76,58,56,70,42,80,38,82,76,46,79,52,84,71,87,83,69,74,94,74,65,69,59,63,66,46,50,56,46,37,55,66,73,47,60,62,43,62,67,61,48,46,52,49,50,69,72,66,43,59,78,71,65,91,52,61,80,67,46,70,72,54,53,99,84,44,66,86,66,35,52,16,49,53,50,43,51,48,42,74,70,42,93,58,70,46,58,60,52,51,44,64,71,44,57,72,58,72,70,51,90,48,70,66,58,48,24,49,75,74,27,31,84,64,39,63,74,60,69,50,89,78,84,124